Protein AF-A0A937TNS6-F1 (afdb_monomer_lite)

Radius of gyration: 11.09 Å; chains: 1; bounding box: 22×24×31 Å

Secondary structure (DSSP, 8-state):
---HHHHHHHHHHHHHHH-SEEEHHHHHHHH---HHHHHHHHHHHHHTTSEEEPTTSSEEEE-HHHHT--

Structure (mmCIF, N/CA/C/O backbone):
data_AF-A0A937TNS6-F1
#
_entry.id   AF-A0A937TNS6-F1
#
loop_
_atom_site.group_PDB
_atom_site.id
_atom_site.type_symbol
_atom_site.label_atom_id
_atom_site.label_alt_id
_atom_site.label_comp_id
_atom_site.label_asym_id
_atom_site.label_entity_id
_atom_site.label_seq_id
_atom_site.pdbx_PDB_ins_code
_atom_site.Cartn_x
_atom_site.Cartn_y
_atom_site.Cartn_z
_atom_site.occupancy
_atom_site.B_iso_or_equiv
_atom_site.auth_seq_id
_atom_site.auth_comp_id
_atom_site.auth_asym_id
_atom_site.auth_atom_id
_atom_site.pdbx_PDB_model_num
ATOM 1 N N . MET A 1 1 ? -1.550 12.663 17.520 1.00 65.81 1 MET A N 1
ATOM 2 C CA . MET A 1 1 ? -1.179 11.385 16.859 1.00 65.81 1 MET A CA 1
ATOM 3 C C . MET A 1 1 ? -1.901 11.328 15.523 1.00 65.81 1 MET A C 1
ATOM 5 O O . MET A 1 1 ? -3.071 11.672 15.524 1.00 65.81 1 MET A O 1
ATOM 9 N N . L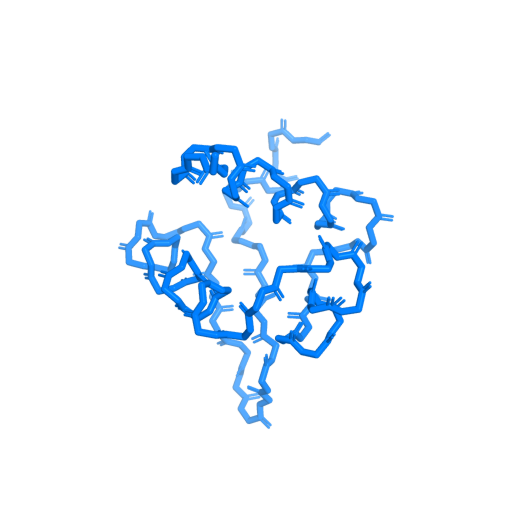YS A 1 2 ? -1.248 10.927 14.419 1.00 73.38 2 LYS A N 1
ATOM 10 C CA . LYS A 1 2 ? -1.945 10.824 13.123 1.00 73.38 2 LYS A CA 1
ATOM 11 C C . LYS A 1 2 ? -3.053 9.761 13.158 1.00 73.38 2 LYS A C 1
ATOM 13 O O . LYS A 1 2 ? -2.799 8.669 13.678 1.00 73.38 2 LYS A O 1
ATOM 18 N N . SER A 1 3 ? -4.223 10.070 12.604 1.00 89.06 3 SER A N 1
ATOM 19 C CA . SER A 1 3 ? -5.364 9.148 12.477 1.00 89.06 3 SER A CA 1
ATOM 20 C C . SER A 1 3 ? -5.127 8.078 11.397 1.00 89.06 3 SER A C 1
ATOM 22 O O . SER A 1 3 ? -4.212 8.193 10.580 1.00 89.06 3 SER A O 1
ATOM 24 N N . GLU A 1 4 ? -5.945 7.018 11.363 1.00 87.12 4 GLU A N 1
ATOM 25 C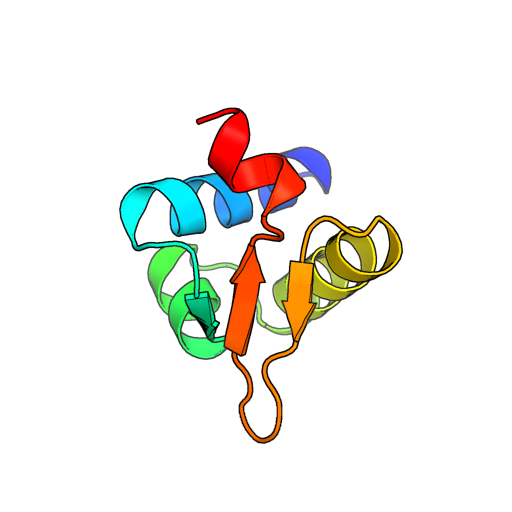 CA . GLU A 1 4 ? -5.866 5.991 10.306 1.00 87.12 4 GLU A CA 1
ATOM 26 C C . GLU A 1 4 ? -6.089 6.589 8.902 1.00 87.12 4 GLU A C 1
ATOM 28 O O . GLU A 1 4 ? -5.389 6.227 7.950 1.00 87.12 4 GLU A O 1
ATOM 33 N N . ALA A 1 5 ? -7.009 7.552 8.786 1.00 88.38 5 ALA A N 1
ATOM 34 C CA . ALA A 1 5 ? -7.300 8.249 7.537 1.00 88.38 5 ALA A CA 1
ATOM 35 C C . ALA A 1 5 ? -6.089 9.057 7.043 1.00 88.38 5 ALA A C 1
ATOM 37 O O . ALA A 1 5 ? -5.689 8.925 5.888 1.00 88.38 5 ALA A O 1
ATOM 38 N N . GLU A 1 6 ? -5.433 9.812 7.928 1.00 91.94 6 GLU A N 1
ATOM 39 C CA . GLU A 1 6 ? -4.236 10.595 7.584 1.00 91.94 6 GLU A CA 1
ATOM 40 C C . GLU A 1 6 ? -3.055 9.712 7.162 1.00 91.94 6 GLU A C 1
ATOM 42 O O . GLU A 1 6 ? -2.291 10.062 6.257 1.00 91.94 6 GLU A O 1
ATOM 47 N N . LEU A 1 7 ? -2.887 8.553 7.808 1.00 92.25 7 LEU A N 1
ATOM 48 C CA . LEU A 1 7 ? -1.860 7.578 7.433 1.00 92.25 7 LEU A CA 1
ATOM 49 C C . LEU A 1 7 ? -2.145 6.969 6.058 1.00 92.25 7 LEU A C 1
ATOM 51 O O . LEU A 1 7 ? -1.219 6.786 5.269 1.00 92.25 7 LEU A O 1
ATOM 55 N N . THR A 1 8 ? -3.415 6.684 5.770 1.00 93.31 8 THR A N 1
ATOM 56 C CA . THR A 1 8 ? -3.853 6.166 4.471 1.00 93.31 8 THR A CA 1
ATOM 57 C C . THR A 1 8 ? -3.599 7.182 3.363 1.00 93.31 8 THR A C 1
ATOM 59 O O . THR A 1 8 ? -2.965 6.833 2.370 1.00 93.31 8 THR A O 1
ATOM 62 N N . LEU A 1 9 ? -3.999 8.443 3.561 1.00 92.50 9 LEU A N 1
ATOM 63 C CA . LEU A 1 9 ? -3.735 9.533 2.617 1.00 92.50 9 LEU A CA 1
ATOM 64 C C . LEU A 1 9 ? -2.235 9.698 2.357 1.00 92.50 9 LEU A C 1
ATOM 66 O O . LEU A 1 9 ? -1.814 9.694 1.206 1.00 92.50 9 LEU A O 1
ATOM 70 N N . SER A 1 10 ? -1.413 9.709 3.413 1.00 94.06 10 SER A N 1
ATOM 71 C CA . SER A 1 10 ? 0.051 9.815 3.279 1.00 94.06 10 SER A CA 1
ATOM 72 C C . SER A 1 10 ? 0.653 8.681 2.428 1.00 94.06 10 SER A C 1
ATOM 74 O O . SER A 1 10 ? 1.611 8.893 1.687 1.00 94.06 10 SER A O 1
ATOM 76 N N . ILE A 1 11 ? 0.121 7.458 2.544 1.00 93.62 11 ILE A N 1
ATOM 77 C CA . ILE A 1 11 ? 0.567 6.308 1.744 1.00 93.62 11 ILE A CA 1
ATOM 78 C C . ILE A 1 11 ? 0.102 6.446 0.292 1.00 93.62 11 ILE A C 1
ATOM 80 O O . ILE A 1 11 ? 0.904 6.228 -0.612 1.00 93.62 11 ILE A O 1
ATOM 84 N N . LEU A 1 12 ? -1.152 6.833 0.051 1.00 91.69 12 LEU A N 1
ATOM 85 C CA . LEU A 1 12 ? -1.687 7.016 -1.302 1.00 91.69 12 LEU A CA 1
ATOM 86 C C . LEU A 1 12 ? -0.984 8.155 -2.053 1.00 91.69 12 LEU A C 1
ATOM 88 O O . LEU A 1 12 ? -0.600 7.973 -3.204 1.00 91.69 12 LEU A O 1
ATOM 92 N N . GLU A 1 13 ? -0.713 9.282 -1.394 1.00 92.19 13 GLU A N 1
ATOM 93 C CA . GLU A 1 13 ? 0.098 10.370 -1.958 1.00 92.19 13 GLU A CA 1
ATOM 94 C C . GLU A 1 13 ? 1.498 9.902 -2.366 1.00 92.19 13 GLU A C 1
ATOM 96 O O . GLU A 1 13 ? 2.052 10.356 -3.366 1.00 92.19 13 GLU A O 1
ATOM 101 N N . CYS A 1 14 ? 2.084 8.983 -1.598 1.00 9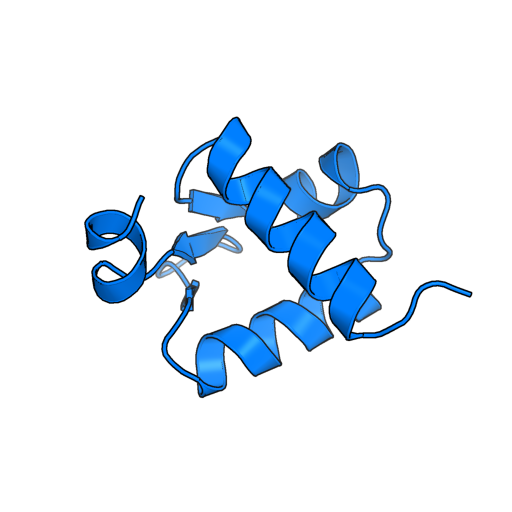3.94 14 CYS A N 1
ATOM 102 C CA . CYS A 1 14 ? 3.384 8.412 -1.919 1.00 93.94 14 CYS A CA 1
ATOM 103 C C . CYS A 1 14 ? 3.335 7.635 -3.242 1.00 93.94 14 CYS A C 1
ATOM 105 O O . CYS A 1 14 ? 4.221 7.798 -4.080 1.00 93.94 14 CYS A O 1
ATOM 107 N N . TYR A 1 15 ? 2.278 6.849 -3.458 1.00 93.06 15 TYR A N 1
ATOM 108 C CA . TYR A 1 15 ? 2.046 6.166 -4.730 1.00 93.06 15 TYR A CA 1
ATOM 109 C C . TYR A 1 15 ? 1.823 7.143 -5.890 1.00 93.06 15 TYR A C 1
ATOM 111 O O . TYR A 1 15 ? 2.400 6.963 -6.958 1.00 93.06 15 TYR A O 1
ATOM 119 N N . LEU A 1 16 ? 1.049 8.208 -5.671 1.00 89.94 16 LEU A N 1
ATOM 120 C CA . LEU A 1 16 ? 0.829 9.255 -6.673 1.00 89.94 16 LEU A CA 1
ATOM 121 C C . LEU A 1 16 ? 2.136 9.921 -7.123 1.00 89.94 16 LEU A C 1
ATOM 123 O O . LEU A 1 16 ? 2.340 10.161 -8.307 1.00 89.94 16 LEU A O 1
ATOM 127 N N . LYS A 1 17 ? 3.043 10.196 -6.180 1.00 92.81 17 LYS A N 1
ATOM 128 C CA . LYS A 1 17 ? 4.307 10.900 -6.451 1.00 92.81 17 LYS A CA 1
ATOM 129 C C . LYS A 1 17 ? 5.416 10.011 -7.006 1.00 92.81 17 LYS A C 1
ATOM 131 O O . LYS A 1 17 ? 6.330 10.515 -7.652 1.00 92.81 17 LYS A O 1
ATOM 136 N N . HIS A 1 18 ? 5.410 8.721 -6.682 1.00 92.62 18 HIS A N 1
ATOM 137 C CA . HIS A 1 18 ? 6.558 7.837 -6.924 1.00 92.62 18 HIS A CA 1
ATOM 138 C C . HIS A 1 18 ? 6.231 6.599 -7.754 1.00 92.62 18 HIS A C 1
ATOM 140 O O . HIS A 1 18 ? 7.113 5.776 -7.990 1.00 92.62 18 HIS A O 1
ATOM 146 N N . GLY A 1 19 ? 4.992 6.494 -8.223 1.00 90.06 19 GLY A N 1
ATOM 147 C CA . GLY A 1 19 ? 4.544 5.442 -9.113 1.00 90.06 19 GLY A CA 1
ATOM 148 C C . GLY A 1 19 ? 3.751 4.345 -8.405 1.00 90.06 19 GLY A C 1
ATOM 149 O O . GLY A 1 19 ? 3.705 4.256 -7.175 1.00 90.06 19 GLY A O 1
ATOM 150 N N . PRO A 1 20 ? 3.114 3.468 -9.196 1.00 91.38 20 PRO A N 1
ATOM 151 C CA . PRO A 1 20 ? 2.104 2.545 -8.700 1.00 91.38 20 PRO A CA 1
ATOM 152 C C . PRO A 1 20 ? 2.674 1.364 -7.912 1.00 91.38 20 PRO A C 1
ATOM 154 O O . PRO A 1 20 ? 1.894 0.648 -7.300 1.00 91.38 20 PRO A O 1
ATOM 157 N N . SER A 1 21 ? 3.989 1.133 -7.906 1.00 93.88 21 SER A N 1
ATOM 158 C CA . SER A 1 21 ? 4.628 -0.008 -7.241 1.00 93.88 21 SER A CA 1
ATOM 159 C C . SER A 1 21 ? 5.662 0.474 -6.232 1.00 93.88 21 SER A C 1
ATOM 161 O O . SER A 1 21 ? 6.695 1.014 -6.616 1.00 93.88 21 SER A O 1
ATOM 163 N N . LEU A 1 22 ? 5.397 0.258 -4.941 1.00 95.44 22 LEU A N 1
ATOM 164 C CA . LEU A 1 22 ? 6.282 0.676 -3.851 1.00 95.44 22 LEU A CA 1
ATOM 165 C C . LEU A 1 22 ? 6.485 -0.458 -2.850 1.00 95.44 22 LEU A C 1
ATOM 167 O O . LEU A 1 22 ? 5.535 -1.154 -2.478 1.00 95.44 22 LEU A O 1
ATOM 171 N N . SER A 1 23 ? 7.719 -0.624 -2.373 1.00 95.50 23 SER A N 1
ATOM 172 C CA . SER A 1 23 ? 8.014 -1.534 -1.267 1.00 95.50 23 SER A CA 1
ATOM 173 C C . SER A 1 23 ? 7.649 -0.926 0.085 1.00 95.50 23 SER A C 1
ATOM 175 O O . SER A 1 23 ? 7.573 0.293 0.259 1.00 95.50 23 SER A O 1
ATOM 177 N N . ILE A 1 24 ? 7.491 -1.782 1.098 1.00 94.75 24 ILE A N 1
ATOM 178 C CA . ILE A 1 24 ? 7.344 -1.327 2.490 1.00 94.75 24 ILE A CA 1
ATOM 179 C C . ILE A 1 24 ? 8.528 -0.433 2.907 1.00 94.75 24 ILE A C 1
ATOM 181 O O . ILE A 1 24 ? 8.340 0.521 3.666 1.00 94.75 24 ILE A O 1
ATOM 185 N N . LYS A 1 25 ? 9.740 -0.717 2.408 1.00 94.31 25 LYS A N 1
ATOM 186 C CA . LYS A 1 25 ? 10.939 0.089 2.676 1.00 94.31 25 LYS A CA 1
ATOM 187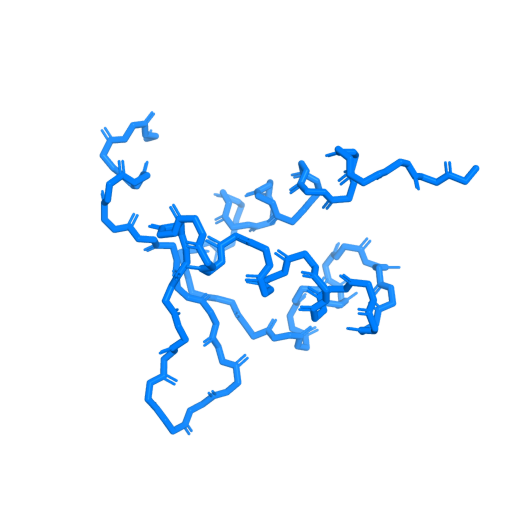 C C . LYS A 1 25 ? 10.818 1.482 2.053 1.00 94.31 25 LYS A C 1
ATOM 189 O O . LYS A 1 25 ? 11.074 2.461 2.752 1.00 94.31 25 LYS A O 1
ATOM 194 N N . ASP A 1 26 ? 10.363 1.576 0.806 1.00 94.88 26 ASP A N 1
ATOM 195 C CA . ASP A 1 26 ? 10.165 2.859 0.117 1.00 94.88 26 ASP A CA 1
ATOM 196 C C . ASP A 1 26 ? 9.121 3.708 0.835 1.00 94.88 26 ASP A C 1
ATOM 198 O O . ASP A 1 26 ? 9.369 4.873 1.147 1.00 94.88 26 ASP A O 1
ATOM 202 N N . LEU A 1 27 ? 7.983 3.100 1.182 1.00 94.81 27 LEU A N 1
ATOM 203 C CA . LEU A 1 27 ? 6.923 3.760 1.938 1.00 94.81 27 LEU A CA 1
ATOM 204 C C . LEU A 1 27 ? 7.442 4.276 3.279 1.00 94.81 27 LEU A C 1
ATOM 206 O O . LEU A 1 27 ? 7.135 5.405 3.652 1.00 94.81 27 LEU A O 1
ATOM 210 N N . ARG A 1 28 ? 8.270 3.500 3.988 1.00 95.44 28 ARG A N 1
ATOM 211 C CA . ARG A 1 28 ? 8.857 3.918 5.269 1.00 95.44 28 ARG A CA 1
ATOM 212 C C . ARG A 1 28 ? 9.756 5.140 5.112 1.00 95.44 28 ARG A C 1
ATOM 214 O O . ARG A 1 28 ? 9.625 6.082 5.887 1.00 95.44 28 ARG A O 1
ATOM 221 N N . ILE A 1 29 ? 10.642 5.127 4.117 1.00 95.31 29 ILE A N 1
ATOM 222 C CA . ILE A 1 29 ? 11.580 6.228 3.851 1.00 95.31 29 ILE A CA 1
ATOM 223 C C . ILE A 1 29 ? 10.816 7.497 3.457 1.00 95.31 29 ILE A C 1
ATOM 225 O O . ILE A 1 29 ? 11.081 8.569 3.995 1.00 95.31 29 ILE A O 1
ATOM 229 N N . LYS A 1 30 ? 9.834 7.370 2.560 1.00 94.00 30 LYS A N 1
ATOM 230 C CA . LYS A 1 30 ? 9.120 8.506 1.963 1.00 94.00 30 LYS A CA 1
ATOM 231 C C . LYS A 1 30 ? 8.064 9.114 2.889 1.00 94.00 30 LYS A C 1
ATOM 233 O O . LYS A 1 30 ? 7.916 10.328 2.928 1.00 94.00 30 LYS A O 1
ATOM 238 N N . THR A 1 31 ? 7.352 8.293 3.664 1.00 92.50 31 THR A N 1
ATOM 239 C CA . THR A 1 31 ? 6.265 8.768 4.548 1.00 92.50 31 THR A CA 1
ATOM 240 C C . THR A 1 31 ? 6.707 9.010 5.992 1.00 92.50 31 THR A C 1
ATOM 242 O O . THR A 1 31 ? 5.969 9.626 6.761 1.00 92.50 31 THR A O 1
ATOM 245 N N . LYS A 1 32 ? 7.886 8.502 6.389 1.00 94.50 32 LYS A N 1
ATOM 246 C CA . LYS A 1 32 ? 8.372 8.471 7.783 1.00 94.50 32 LYS A CA 1
ATOM 247 C C . LYS A 1 32 ? 7.403 7.771 8.757 1.00 94.50 32 LYS A C 1
ATOM 249 O O . LYS A 1 32 ? 7.460 7.984 9.966 1.00 94.50 32 LYS A O 1
ATOM 254 N N . ILE A 1 33 ? 6.506 6.920 8.250 1.00 94.06 33 ILE A N 1
ATOM 255 C CA . ILE A 1 33 ? 5.570 6.122 9.053 1.00 94.06 33 ILE A CA 1
ATOM 256 C C . ILE A 1 33 ? 6.263 4.831 9.504 1.00 94.06 33 ILE A C 1
ATOM 258 O O . ILE A 1 33 ? 7.054 4.241 8.771 1.00 94.06 33 ILE A O 1
ATOM 262 N N . SER A 1 34 ? 5.955 4.347 10.711 1.00 94.50 34 SER A N 1
ATOM 263 C CA . SER A 1 34 ? 6.515 3.084 11.199 1.00 94.50 34 SER A CA 1
ATOM 264 C C . SER A 1 34 ? 6.071 1.887 10.351 1.00 94.50 34 SER A C 1
ATOM 266 O O . SER A 1 34 ? 4.932 1.794 9.891 1.00 94.50 34 SER A O 1
ATOM 268 N N . GLN A 1 35 ? 6.962 0.906 10.206 1.00 94.69 35 GLN A N 1
ATOM 269 C CA . GLN A 1 35 ? 6.707 -0.291 9.402 1.00 94.69 35 GLN A CA 1
ATOM 270 C C . GLN A 1 35 ? 5.460 -1.066 9.852 1.00 94.69 35 GLN A C 1
ATOM 272 O O . GLN A 1 35 ? 4.725 -1.580 9.013 1.00 94.69 35 GLN A O 1
ATOM 277 N N . ARG A 1 36 ? 5.186 -1.122 11.165 1.00 94.62 36 ARG A N 1
ATOM 278 C CA . ARG A 1 36 ? 3.979 -1.762 11.715 1.00 94.62 36 ARG A CA 1
ATOM 279 C C . ARG A 1 36 ? 2.701 -1.092 11.203 1.00 94.62 36 ARG A C 1
ATOM 281 O O . ARG A 1 36 ? 1.789 -1.788 10.770 1.00 94.62 36 ARG A O 1
ATOM 288 N N . LYS A 1 37 ? 2.654 0.245 11.214 1.00 94.81 37 LYS A N 1
ATOM 289 C CA . LYS A 1 37 ? 1.508 1.019 10.715 1.00 94.81 37 LYS A CA 1
ATOM 290 C C . LYS A 1 37 ? 1.359 0.880 9.202 1.00 94.81 37 LYS A C 1
ATOM 292 O O . LYS A 1 37 ? 0.256 0.636 8.735 1.00 94.81 37 LYS A O 1
ATOM 297 N N . ILE A 1 38 ? 2.462 0.933 8.453 1.00 95.31 38 ILE A N 1
ATOM 298 C CA . ILE A 1 38 ? 2.448 0.699 7.001 1.00 95.31 38 ILE A CA 1
ATOM 299 C C . ILE A 1 38 ? 1.863 -0.682 6.687 1.00 95.31 38 ILE A C 1
ATOM 301 O O . ILE A 1 38 ? 0.922 -0.777 5.910 1.00 95.31 38 ILE A O 1
ATOM 305 N N . LYS A 1 39 ? 2.349 -1.749 7.336 1.00 95.31 39 LYS A N 1
ATOM 306 C CA . LYS A 1 39 ? 1.820 -3.110 7.140 1.00 95.31 39 LYS A CA 1
ATOM 307 C C . LYS A 1 39 ? 0.322 -3.205 7.435 1.00 95.31 39 LYS A C 1
ATOM 309 O O . LYS A 1 39 ? -0.394 -3.870 6.691 1.00 95.31 39 LYS A O 1
ATOM 314 N N . TYR A 1 40 ? -0.145 -2.542 8.492 1.00 95.00 40 TYR A N 1
ATOM 315 C CA . TYR A 1 40 ? -1.566 -2.491 8.827 1.00 95.00 40 TYR A CA 1
ATOM 316 C C . TYR A 1 40 ? -2.388 -1.822 7.712 1.00 95.00 40 TYR A C 1
ATOM 318 O O . TYR A 1 40 ? -3.292 -2.457 7.173 1.00 95.00 40 TYR A O 1
ATOM 326 N N . ILE A 1 41 ? -2.020 -0.608 7.285 1.00 95.31 41 ILE A N 1
ATOM 327 C CA . ILE A 1 41 ? -2.745 0.116 6.228 1.00 95.31 41 ILE A CA 1
ATOM 328 C C . ILE A 1 41 ? -2.712 -0.645 4.897 1.00 95.31 41 ILE A C 1
ATOM 330 O O . ILE A 1 41 ? -3.744 -0.805 4.251 1.00 95.31 41 ILE A O 1
ATOM 334 N N . LEU A 1 42 ? -1.554 -1.181 4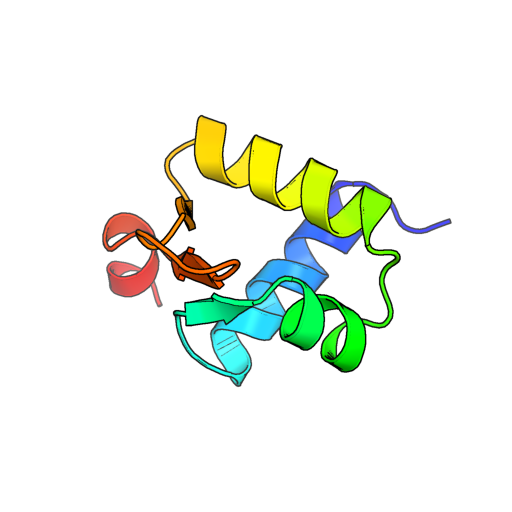.498 1.00 94.69 42 LEU A N 1
ATOM 335 C CA . LEU A 1 42 ? -1.429 -1.975 3.272 1.00 94.69 42 LEU A CA 1
ATOM 336 C C . LEU A 1 42 ? -2.307 -3.231 3.308 1.00 94.69 42 LEU A C 1
ATOM 338 O O . LEU A 1 42 ? -2.894 -3.594 2.292 1.00 94.69 42 LEU A O 1
ATOM 342 N N . SER A 1 43 ? -2.434 -3.877 4.472 1.00 94.19 43 SER A N 1
ATOM 343 C CA . SER A 1 43 ? -3.335 -5.018 4.663 1.00 94.19 43 SER A CA 1
ATOM 344 C C . SER A 1 43 ? -4.802 -4.617 4.481 1.00 94.19 43 SER A C 1
ATOM 346 O O . SER A 1 43 ? -5.537 -5.300 3.767 1.00 94.19 43 SER A O 1
ATOM 348 N N . VAL A 1 44 ? -5.220 -3.480 5.051 1.00 93.38 44 VAL A N 1
ATOM 349 C CA . VAL A 1 44 ? -6.578 -2.931 4.879 1.00 93.38 44 VAL A CA 1
ATOM 350 C C . VAL A 1 44 ? -6.853 -2.599 3.410 1.00 93.38 44 VAL A C 1
ATOM 352 O O . VAL A 1 44 ? -7.854 -3.048 2.854 1.00 93.38 44 VAL A O 1
ATOM 355 N N . LEU A 1 45 ? -5.949 -1.871 2.751 1.00 92.44 45 LEU A N 1
ATOM 356 C CA . LEU A 1 45 ? -6.089 -1.487 1.344 1.00 92.44 45 LEU A CA 1
ATOM 357 C C . LEU A 1 45 ? -6.088 -2.703 0.407 1.00 92.44 45 LEU A C 1
ATOM 359 O O . LEU A 1 45 ? -6.879 -2.754 -0.535 1.00 92.44 45 LEU A O 1
ATOM 363 N N . LYS A 1 46 ? -5.260 -3.717 0.688 1.00 93.00 46 LYS A N 1
ATOM 364 C CA . LYS A 1 46 ? -5.261 -4.989 -0.046 1.00 93.00 46 LYS A CA 1
ATOM 365 C C . LYS A 1 46 ? -6.592 -5.725 0.107 1.00 93.00 46 LYS A C 1
ATOM 367 O O . LYS A 1 46 ? -7.158 -6.151 -0.892 1.00 93.00 46 LYS A O 1
ATOM 372 N N . LYS A 1 47 ? -7.120 -5.847 1.333 1.00 92.56 47 LYS A N 1
ATOM 373 C CA . LYS A 1 47 ? -8.426 -6.488 1.590 1.00 92.56 47 LYS A CA 1
ATOM 374 C C . LYS A 1 47 ? -9.573 -5.806 0.843 1.00 92.56 47 LYS A C 1
ATOM 376 O O . LYS A 1 47 ? -10.513 -6.476 0.440 1.00 92.56 47 LYS A O 1
ATOM 381 N N . ARG A 1 48 ? -9.483 -4.490 0.641 1.00 90.06 48 ARG A N 1
ATOM 382 C CA . ARG A 1 48 ? -10.466 -3.698 -0.114 1.00 90.06 48 ARG A CA 1
ATOM 383 C C . ARG A 1 48 ? -10.242 -3.715 -1.634 1.00 90.06 48 ARG A C 1
ATOM 385 O O . ARG A 1 48 ? -10.987 -3.067 -2.357 1.00 90.06 48 ARG A O 1
ATOM 392 N N . GLY A 1 49 ? -9.231 -4.433 -2.128 1.00 90.31 49 GLY A N 1
ATOM 393 C CA . GLY A 1 49 ? -8.932 -4.531 -3.560 1.00 90.31 49 GLY A CA 1
ATOM 394 C C . GLY A 1 49 ? -8.272 -3.286 -4.158 1.00 90.31 49 GLY A C 1
ATOM 395 O O . GLY A 1 49 ? -8.260 -3.127 -5.375 1.00 90.31 49 GLY A O 1
ATOM 396 N N . TYR A 1 50 ? -7.725 -2.398 -3.324 1.00 90.69 50 TYR A N 1
ATOM 397 C CA . TYR A 1 50 ? -7.007 -1.205 -3.776 1.00 90.69 50 TYR A CA 1
ATOM 398 C C . TYR A 1 50 ? -5.539 -1.490 -4.088 1.00 90.69 50 TYR A C 1
ATOM 400 O O . TYR A 1 50 ? -4.959 -0.869 -4.976 1.00 90.69 50 TYR A O 1
ATOM 408 N N . LEU A 1 51 ? -4.943 -2.477 -3.418 1.00 93.12 51 LEU A N 1
ATOM 409 C CA . LEU A 1 51 ? -3.555 -2.888 -3.618 1.00 93.12 51 LEU A CA 1
ATOM 410 C C . LEU A 1 51 ? -3.449 -4.387 -3.883 1.00 93.12 51 LEU A C 1
ATOM 412 O O . LEU A 1 51 ? -4.188 -5.182 -3.308 1.00 93.12 51 LEU A O 1
ATOM 416 N N . THR A 1 52 ? -2.448 -4.775 -4.665 1.00 93.19 52 THR A N 1
ATOM 417 C CA . THR A 1 52 ? -2.028 -6.169 -4.837 1.00 93.19 52 THR A CA 1
ATOM 418 C C . THR A 1 52 ? -0.579 -6.317 -4.387 1.00 93.19 52 THR A C 1
ATOM 420 O O . THR A 1 52 ? 0.251 -5.468 -4.694 1.00 93.19 52 THR A O 1
ATOM 423 N N . LYS A 1 53 ? -0.249 -7.381 -3.643 1.00 91.88 53 LYS A N 1
ATOM 424 C CA . LYS A 1 53 ? 1.155 -7.674 -3.311 1.00 91.88 53 LYS A CA 1
ATOM 425 C C . LYS A 1 53 ? 1.812 -8.309 -4.536 1.00 91.88 53 LYS A C 1
ATOM 427 O O . LYS A 1 53 ? 1.275 -9.282 -5.061 1.00 91.88 53 LYS A O 1
ATOM 432 N N . ALA A 1 54 ? 2.937 -7.764 -4.980 1.00 90.31 54 ALA A N 1
ATOM 433 C CA . ALA A 1 54 ? 3.714 -8.344 -6.065 1.00 90.31 54 ALA A CA 1
ATOM 434 C C . ALA A 1 54 ? 4.235 -9.734 -5.662 1.00 90.31 54 ALA A C 1
ATOM 436 O O . ALA A 1 54 ? 4.607 -9.960 -4.507 1.00 90.31 54 ALA A O 1
ATOM 437 N N . LYS A 1 55 ? 4.233 -10.675 -6.612 1.00 82.38 55 LYS A N 1
ATOM 438 C CA . LYS A 1 55 ? 4.764 -12.023 -6.392 1.00 82.38 55 LYS A CA 1
ATOM 439 C C . LYS A 1 55 ? 6.271 -11.912 -6.125 1.00 82.38 55 LYS A C 1
ATOM 441 O O . LYS A 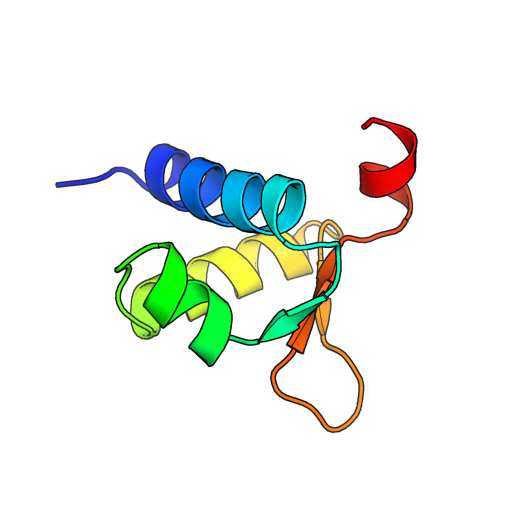1 55 ? 6.947 -11.126 -6.782 1.00 82.38 55 LYS A O 1
ATOM 446 N N . ASP A 1 56 ? 6.755 -12.622 -5.110 1.00 81.56 56 ASP A N 1
ATOM 447 C CA . ASP A 1 56 ? 8.183 -12.749 -4.772 1.00 81.56 56 ASP A CA 1
ATOM 448 C C . ASP A 1 56 ? 8.915 -11.451 -4.379 1.00 81.56 56 ASP A C 1
ATOM 450 O O . ASP A 1 56 ? 10.140 -11.416 -4.286 1.00 81.56 56 ASP A O 1
ATOM 454 N N . THR A 1 57 ? 8.180 -10.379 -4.067 1.00 84.88 57 THR A N 1
ATOM 455 C CA . THR A 1 57 ? 8.761 -9.135 -3.539 1.00 84.88 57 THR A CA 1
ATOM 456 C C . THR A 1 57 ? 7.944 -8.586 -2.372 1.00 84.88 57 THR A C 1
ATOM 458 O O . THR A 1 57 ? 6.806 -8.989 -2.121 1.00 84.88 57 THR A O 1
ATOM 461 N N . ASP A 1 58 ? 8.512 -7.626 -1.640 1.00 85.94 58 ASP A N 1
ATOM 462 C CA . ASP A 1 58 ? 7.801 -6.895 -0.581 1.00 85.94 58 ASP A CA 1
ATOM 463 C C . ASP A 1 58 ? 7.101 -5.622 -1.100 1.00 85.94 58 ASP A C 1
ATOM 465 O O . ASP A 1 58 ? 6.752 -4.723 -0.325 1.00 85.94 58 ASP A O 1
ATOM 469 N N . ALA A 1 59 ? 6.891 -5.551 -2.421 1.00 91.94 59 ALA A N 1
ATOM 470 C CA . ALA A 1 59 ? 6.200 -4.465 -3.098 1.00 91.94 59 ALA A CA 1
ATOM 471 C C . ALA A 1 59 ? 4.681 -4.656 -3.116 1.00 91.94 59 ALA A C 1
ATOM 473 O O . ALA A 1 59 ? 4.151 -5.759 -3.265 1.00 91.94 59 ALA A O 1
ATOM 474 N N . TYR A 1 60 ? 3.982 -3.537 -2.972 1.00 94.56 60 TYR A N 1
ATOM 475 C CA . TYR A 1 60 ? 2.540 -3.429 -3.117 1.00 94.56 60 TYR A CA 1
ATOM 476 C C . TYR A 1 60 ? 2.257 -2.513 -4.299 1.00 94.56 60 TYR A C 1
ATOM 478 O O . TYR A 1 60 ? 2.816 -1.419 -4.376 1.00 94.56 60 TYR A O 1
ATOM 486 N N . ILE A 1 61 ? 1.397 -2.980 -5.197 1.00 93.50 61 ILE A N 1
ATOM 487 C CA . ILE A 1 61 ? 1.053 -2.331 -6.456 1.00 93.50 61 ILE A CA 1
ATOM 488 C C . ILE A 1 61 ? -0.372 -1.783 -6.360 1.00 93.50 61 ILE A C 1
ATOM 490 O O . ILE A 1 61 ? -1.282 -2.514 -5.958 1.00 93.50 61 ILE A O 1
ATOM 494 N N . LEU A 1 62 ? -0.578 -0.523 -6.747 1.00 90.88 62 LEU A N 1
ATOM 495 C CA . LEU A 1 62 ? -1.903 0.056 -6.958 1.00 90.88 62 LEU A CA 1
ATOM 496 C C . LEU A 1 62 ? -2.685 -0.756 -7.988 1.00 90.88 62 LEU A C 1
ATOM 498 O O . LEU A 1 62 ? -2.213 -1.046 -9.085 1.00 90.88 62 LEU A O 1
ATOM 502 N N . SER A 1 63 ? -3.905 -1.129 -7.621 1.00 87.31 63 SER A N 1
ATOM 503 C CA . SER A 1 63 ? -4.774 -1.898 -8.504 1.00 87.31 63 SER A CA 1
ATOM 504 C C . SER A 1 63 ? -5.231 -1.032 -9.675 1.00 87.31 63 SER A C 1
ATOM 506 O O . SER A 1 63 ? -5.523 0.151 -9.498 1.00 87.31 63 SER A O 1
ATOM 508 N N . LYS A 1 64 ? -5.372 -1.642 -10.860 1.00 72.06 64 LYS A N 1
ATOM 509 C CA . LYS A 1 64 ? -5.763 -0.944 -12.101 1.00 72.06 64 LYS A CA 1
ATOM 510 C C . LYS A 1 64 ? -7.054 -0.120 -11.980 1.00 72.06 64 LYS A C 1
ATOM 512 O O . LYS A 1 64 ? -7.196 0.892 -12.655 1.00 72.06 64 LYS A O 1
ATOM 517 N N . LYS A 1 65 ? -7.970 -0.524 -11.087 1.00 67.50 65 LYS A N 1
ATOM 518 C CA . LYS A 1 65 ? -9.196 0.225 -10.759 1.00 67.50 65 LYS A CA 1
ATOM 519 C C . LYS A 1 65 ? -8.925 1.645 -10.251 1.00 67.50 65 LYS A C 1
ATOM 521 O O . LYS A 1 65 ? -9.735 2.523 -10.502 1.00 67.50 65 LYS A O 1
ATOM 526 N N . ILE A 1 66 ? -7.823 1.860 -9.534 1.00 68.19 66 ILE A N 1
ATOM 527 C CA . ILE A 1 66 ? -7.449 3.178 -9.011 1.00 68.19 66 ILE A CA 1
ATOM 528 C C . ILE A 1 66 ? -6.652 3.969 -10.046 1.00 68.19 66 ILE A C 1
ATOM 530 O O . ILE A 1 66 ? -6.890 5.157 -10.205 1.00 68.19 66 ILE A O 1
ATOM 534 N N . THR A 1 67 ? -5.744 3.330 -10.785 1.00 60.53 67 THR A N 1
ATOM 535 C CA . THR A 1 67 ? -4.921 4.034 -11.785 1.00 60.53 67 THR A CA 1
ATOM 536 C C . THR A 1 67 ? -5.716 4.545 -12.992 1.00 60.53 67 THR A C 1
ATOM 538 O O . THR A 1 67 ? -5.160 5.284 -13.782 1.00 60.53 67 THR A O 1
ATOM 541 N N . MET A 1 68 ? -6.977 4.131 -13.179 1.00 59.66 68 MET A N 1
ATOM 542 C CA . MET A 1 68 ? -7.881 4.710 -14.190 1.00 59.66 68 MET A CA 1
ATOM 543 C C . MET A 1 68 ? -8.615 5.973 -13.704 1.00 59.66 68 MET A C 1
ATOM 545 O O . MET A 1 68 ? -9.279 6.624 -14.502 1.00 59.66 68 MET A O 1
ATOM 549 N N . LEU A 1 69 ? -8.547 6.291 -12.406 1.00 53.25 69 LEU A N 1
ATOM 550 C CA . LEU A 1 69 ? -9.234 7.432 -11.783 1.00 53.25 69 LEU A CA 1
ATOM 551 C C . LEU A 1 69 ? -8.296 8.617 -11.496 1.00 53.25 69 LEU A C 1
ATOM 553 O O . LEU A 1 69 ? -8.735 9.612 -10.924 1.00 53.25 69 LEU A O 1
ATOM 557 N N . ILE A 1 70 ? -7.013 8.480 -11.833 1.00 52.31 70 ILE A N 1
ATOM 558 C CA . ILE A 1 70 ? -5.932 9.441 -11.589 1.00 52.31 70 ILE A CA 1
ATOM 559 C C . ILE A 1 70 ? -5.244 9.676 -12.926 1.00 52.31 70 ILE A C 1
ATOM 561 O O . ILE A 1 70 ? -4.996 10.854 -13.251 1.00 52.31 70 ILE A O 1
#

Foldseek 3Di:
DDDLVRLLVLQVVLCVVPHFKDALVSSCVRSVDDSVSSVVSLVVCVVVVQWDQDPPGRIIGGHPVVVVVD

pLDDT: mean 88.63, std 10.35, range [52.31, 95.5]

Sequence (70 aa):
MKSEAELTLSILECYLKHGPSLSIKDLRIKTKISQRKIKYILSVLKKRGYLTKAKDTDAYILSKKITMLI